Protein AF-A0A965PP61-F1 (afdb_monomer)

Structure (mmCIF, N/CA/C/O backbone):
data_AF-A0A965PP61-F1
#
_entry.id   AF-A0A965PP61-F1
#
loop_
_atom_site.group_PDB
_atom_site.id
_atom_site.type_symbol
_atom_site.label_atom_id
_atom_site.label_alt_id
_atom_site.label_comp_id
_atom_site.label_asym_id
_atom_site.label_entity_id
_atom_site.label_seq_id
_atom_site.pdbx_PDB_ins_code
_atom_site.Cartn_x
_atom_site.Cartn_y
_atom_site.Cartn_z
_atom_site.occupancy
_atom_site.B_iso_or_equiv
_atom_site.auth_seq_id
_atom_site.auth_comp_id
_atom_site.auth_asym_id
_atom_site.auth_atom_id
_atom_site.pdbx_PDB_model_num
ATOM 1 N N . MET A 1 1 ? -17.935 5.849 -0.321 1.00 59.56 1 MET A N 1
ATOM 2 C CA . MET A 1 1 ? -16.500 5.814 0.028 1.00 59.56 1 MET A CA 1
ATOM 3 C C . MET A 1 1 ? -15.840 7.005 -0.618 1.00 59.56 1 MET A C 1
ATOM 5 O O . MET A 1 1 ? -15.965 7.160 -1.830 1.00 59.56 1 MET A O 1
ATOM 9 N N . ALA A 1 2 ? -15.210 7.858 0.179 1.00 64.19 2 ALA A N 1
ATOM 10 C CA . ALA A 1 2 ? -14.412 8.945 -0.355 1.00 64.19 2 ALA A CA 1
ATOM 11 C C . ALA A 1 2 ? -13.007 8.409 -0.664 1.00 64.19 2 ALA A C 1
ATOM 13 O O . ALA A 1 2 ? -12.429 7.673 0.139 1.00 64.19 2 ALA A O 1
ATOM 14 N N . LYS A 1 3 ? -12.492 8.735 -1.854 1.00 70.88 3 LYS A N 1
ATOM 15 C CA . LYS A 1 3 ? -11.130 8.404 -2.281 1.00 70.88 3 LYS A CA 1
ATOM 16 C C . LYS A 1 3 ? -10.305 9.681 -2.298 1.00 70.88 3 LYS A C 1
ATOM 18 O O . LYS A 1 3 ? -10.653 10.634 -2.994 1.00 70.88 3 LYS A O 1
ATOM 23 N N . TYR A 1 4 ? -9.202 9.675 -1.566 1.00 73.19 4 TYR A N 1
ATOM 24 C CA . TYR A 1 4 ? -8.317 10.817 -1.418 1.00 73.19 4 TYR A CA 1
ATOM 25 C C . TYR A 1 4 ? -6.969 10.518 -2.041 1.00 73.19 4 TYR A C 1
ATOM 27 O O . TYR A 1 4 ? -6.217 9.669 -1.567 1.00 73.19 4 TYR A O 1
ATOM 35 N N . LYS A 1 5 ? -6.672 11.249 -3.114 1.00 77.31 5 LYS A N 1
ATOM 36 C CA . LYS A 1 5 ? -5.414 11.134 -3.838 1.00 77.31 5 LYS A CA 1
ATOM 37 C C . LYS A 1 5 ? -4.371 12.057 -3.228 1.00 77.31 5 LYS A C 1
ATOM 39 O O . LYS A 1 5 ? -4.455 13.285 -3.337 1.00 77.31 5 LYS A O 1
ATOM 44 N N . LEU A 1 6 ? -3.380 11.475 -2.566 1.00 71.44 6 LEU A N 1
ATOM 45 C CA . LEU A 1 6 ? -2.364 12.244 -1.856 1.00 71.44 6 LEU A CA 1
ATOM 46 C C . LEU A 1 6 ? -1.162 12.551 -2.741 1.00 71.44 6 LEU A C 1
ATOM 48 O O . LEU A 1 6 ? -0.603 13.647 -2.624 1.00 71.44 6 LEU A O 1
ATOM 52 N N . GLY A 1 7 ? -0.859 11.661 -3.686 1.00 70.25 7 GLY A N 1
ATOM 53 C CA . GLY A 1 7 ? 0.282 11.784 -4.583 1.00 70.25 7 GLY A CA 1
ATOM 54 C C . GLY A 1 7 ? 1.604 11.431 -3.903 1.00 70.25 7 GLY A C 1
ATOM 55 O O . GLY A 1 7 ? 1.665 11.170 -2.703 1.00 70.25 7 GLY A O 1
ATOM 56 N N . LYS A 1 8 ? 2.692 11.469 -4.677 1.00 69.19 8 LYS A N 1
ATOM 57 C CA . LYS A 1 8 ? 4.053 11.146 -4.215 1.00 69.19 8 LYS A CA 1
ATOM 58 C C . LYS A 1 8 ? 4.525 11.971 -3.005 1.00 69.19 8 LYS A C 1
ATOM 60 O O . LYS A 1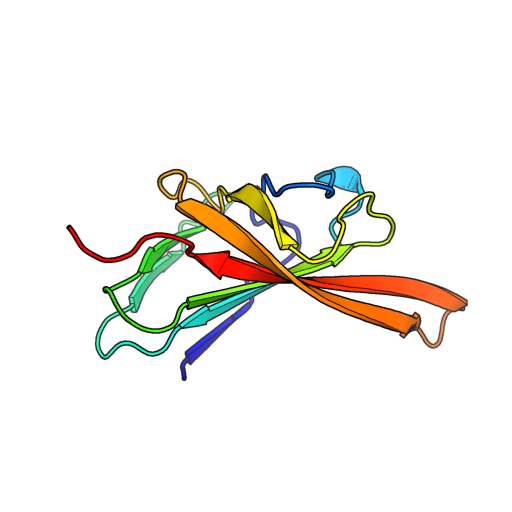 8 ? 5.362 11.503 -2.244 1.00 69.19 8 LYS A O 1
ATOM 65 N N . SER A 1 9 ? 4.008 13.187 -2.829 1.00 64.44 9 SER A N 1
ATOM 66 C CA . SER A 1 9 ? 4.399 14.080 -1.727 1.00 64.44 9 SER A CA 1
ATOM 67 C C . SER A 1 9 ? 3.790 13.698 -0.378 1.00 64.44 9 SER A C 1
ATOM 69 O O . SER A 1 9 ? 4.109 14.324 0.628 1.00 64.44 9 SER A O 1
ATOM 71 N N . ALA A 1 10 ? 2.913 12.694 -0.333 1.00 64.62 10 ALA A N 1
ATOM 72 C CA . ALA A 1 10 ? 2.492 12.100 0.922 1.00 64.62 10 ALA A CA 1
ATOM 73 C C . ALA A 1 10 ? 3.694 11.361 1.512 1.00 64.62 10 ALA A C 1
ATOM 75 O O . ALA A 1 10 ? 4.000 10.248 1.093 1.00 64.62 10 ALA A O 1
ATOM 76 N N . LEU A 1 11 ? 4.413 12.001 2.435 1.00 69.12 11 LEU A N 1
ATOM 77 C CA . LEU A 1 11 ? 5.463 11.364 3.224 1.00 69.12 11 LEU A CA 1
ATOM 78 C C . LEU A 1 11 ? 4.870 10.099 3.860 1.00 69.12 11 LEU A C 1
ATOM 80 O O . LEU A 1 11 ? 4.087 10.189 4.806 1.00 69.12 11 LEU A O 1
ATOM 84 N N . ILE A 1 12 ? 5.172 8.937 3.274 1.00 79.31 12 ILE A N 1
ATOM 85 C CA . ILE A 1 12 ? 4.601 7.651 3.663 1.00 79.31 12 ILE A CA 1
ATOM 86 C C . ILE A 1 12 ? 5.691 6.709 4.152 1.00 79.31 12 ILE A C 1
ATOM 88 O O . ILE A 1 12 ? 6.724 6.527 3.509 1.00 79.31 12 ILE A O 1
ATOM 92 N N . THR A 1 13 ? 5.428 6.081 5.291 1.00 84.19 13 THR A N 1
ATOM 93 C CA . THR A 1 13 ? 6.183 4.929 5.783 1.00 84.19 13 THR A CA 1
ATOM 94 C C . THR A 1 13 ? 5.215 3.766 5.866 1.00 84.19 13 THR A C 1
ATOM 96 O O . THR A 1 13 ? 4.197 3.881 6.538 1.00 84.19 13 THR A O 1
ATOM 99 N N . ALA A 1 14 ? 5.498 2.671 5.166 1.00 85.88 14 ALA A N 1
ATOM 100 C CA . ALA A 1 14 ? 4.643 1.491 5.146 1.00 85.88 14 ALA A CA 1
ATOM 101 C C . ALA A 1 14 ? 5.494 0.214 5.055 1.00 85.88 14 ALA A C 1
ATOM 103 O O . ALA A 1 14 ? 6.585 0.241 4.472 1.00 85.88 14 ALA A O 1
ATOM 104 N N . PRO A 1 15 ? 5.028 -0.920 5.609 1.00 87.88 15 PRO A N 1
ATOM 105 C CA . PRO A 1 15 ? 5.808 -2.144 5.604 1.00 87.88 15 PRO A CA 1
ATOM 106 C C . PRO A 1 15 ? 6.050 -2.617 4.169 1.00 87.88 15 PRO A C 1
ATOM 108 O O . PRO A 1 15 ? 5.122 -2.788 3.376 1.00 87.88 15 PRO A O 1
ATOM 111 N N . GLY A 1 16 ? 7.328 -2.815 3.848 1.00 86.50 16 GLY A N 1
ATOM 112 C CA . GLY A 1 16 ? 7.770 -3.313 2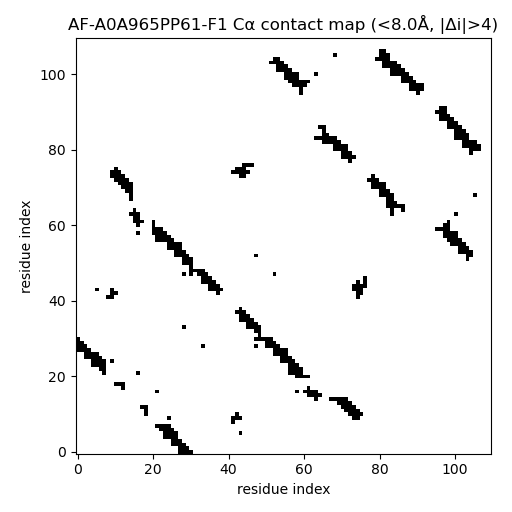.552 1.00 86.50 16 GLY A CA 1
ATOM 113 C C . GLY A 1 16 ? 7.816 -2.279 1.425 1.00 86.50 16 GLY A C 1
ATOM 114 O O . GLY A 1 16 ? 8.002 -2.680 0.278 1.00 86.50 16 GLY A O 1
ATOM 115 N N . VAL A 1 17 ? 7.680 -0.978 1.715 1.00 87.38 17 VAL A N 1
ATOM 116 C CA . VAL A 1 17 ? 7.803 0.103 0.722 1.00 87.38 17 VAL A CA 1
ATOM 117 C C . VAL A 1 17 ? 8.792 1.161 1.201 1.00 87.38 17 VAL A C 1
ATOM 119 O O . VAL A 1 17 ? 8.782 1.565 2.359 1.00 87.38 17 VAL A O 1
ATOM 122 N N . ILE A 1 18 ? 9.643 1.623 0.285 1.00 85.50 18 ILE A N 1
ATOM 123 C CA . ILE A 1 18 ? 10.594 2.717 0.516 1.00 85.50 18 ILE A CA 1
ATOM 124 C C . ILE A 1 18 ? 10.087 3.952 -0.231 1.00 85.50 18 ILE A C 1
ATOM 126 O O . ILE A 1 18 ? 9.682 3.834 -1.389 1.00 85.50 18 ILE A O 1
ATOM 130 N N . LEU A 1 19 ? 10.149 5.124 0.409 1.00 80.62 19 LEU A N 1
ATOM 131 C CA . LEU A 1 19 ? 9.603 6.390 -0.098 1.00 80.62 19 LEU A CA 1
ATOM 132 C C . LEU A 1 19 ? 10.083 6.747 -1.517 1.00 80.62 19 LEU A C 1
ATOM 134 O O . LEU A 1 19 ? 9.282 7.173 -2.344 1.00 80.62 19 LEU A O 1
ATOM 138 N N . ASP A 1 20 ? 11.355 6.499 -1.841 1.00 85.00 20 ASP A N 1
ATOM 139 C CA . ASP A 1 20 ? 11.923 6.795 -3.168 1.00 85.00 20 ASP A CA 1
ATOM 140 C C . ASP A 1 20 ? 11.250 6.026 -4.313 1.00 85.00 20 ASP A C 1
ATOM 142 O O . ASP A 1 20 ? 11.230 6.487 -5.458 1.00 85.00 20 ASP A O 1
ATOM 146 N N . ASN A 1 21 ? 10.670 4.865 -4.002 1.00 84.69 21 ASN A N 1
ATOM 147 C CA . ASN A 1 21 ? 9.969 4.025 -4.965 1.00 84.69 21 ASN A CA 1
ATOM 148 C C . ASN A 1 21 ? 8.482 4.367 -5.078 1.00 84.69 21 ASN A C 1
ATOM 150 O O . ASN A 1 21 ? 7.822 3.835 -5.970 1.00 84.69 21 ASN A O 1
ATOM 154 N N . VAL A 1 22 ? 7.949 5.229 -4.206 1.00 85.19 22 VAL A N 1
ATOM 155 C CA . VAL A 1 22 ? 6.534 5.602 -4.203 1.00 85.19 22 VAL A CA 1
ATOM 156 C C . VAL A 1 22 ? 6.233 6.490 -5.407 1.00 85.19 22 VAL A C 1
ATOM 158 O O . VAL A 1 22 ? 6.872 7.514 -5.662 1.00 85.19 22 VAL A O 1
ATOM 161 N N . VAL A 1 23 ? 5.235 6.064 -6.169 1.00 84.81 23 VAL A N 1
ATOM 162 C CA . VAL A 1 23 ? 4.688 6.762 -7.331 1.00 84.81 23 VAL A CA 1
ATOM 163 C C . VAL A 1 23 ? 3.409 7.492 -6.942 1.00 84.81 23 VAL A C 1
ATOM 165 O O . VAL A 1 23 ? 3.215 8.637 -7.347 1.00 84.81 23 VAL A O 1
ATOM 168 N N . ASP A 1 24 ? 2.552 6.843 -6.155 1.00 84.62 24 ASP A N 1
ATOM 169 C CA . ASP A 1 24 ? 1.259 7.389 -5.754 1.00 84.62 24 ASP A CA 1
ATOM 170 C C . ASP A 1 24 ? 0.814 6.813 -4.409 1.00 84.62 24 ASP A C 1
ATOM 172 O O . ASP A 1 24 ? 1.176 5.686 -4.060 1.00 84.62 24 ASP A O 1
ATOM 176 N N . VAL A 1 25 ? 0.008 7.583 -3.686 1.00 82.50 25 VAL A N 1
ATOM 177 C CA . VAL A 1 25 ? -0.620 7.171 -2.427 1.00 82.50 25 VAL A CA 1
ATOM 178 C C . VAL A 1 25 ? -2.072 7.612 -2.467 1.00 82.50 25 VAL A C 1
ATOM 180 O O . VAL A 1 25 ? -2.360 8.803 -2.620 1.00 82.50 25 VAL A O 1
ATOM 183 N N . ASP A 1 26 ? -2.966 6.649 -2.302 1.00 83.38 26 ASP A N 1
ATOM 184 C CA . ASP A 1 26 ? -4.402 6.859 -2.203 1.00 83.38 26 ASP A CA 1
ATOM 185 C C . ASP A 1 26 ? -4.894 6.355 -0.840 1.00 83.38 26 ASP A C 1
ATOM 187 O O . ASP A 1 26 ? -4.485 5.293 -0.372 1.00 83.38 26 ASP A O 1
ATOM 191 N N . ILE A 1 27 ? -5.803 7.095 -0.210 1.00 79.56 27 ILE A N 1
ATOM 192 C CA . ILE A 1 27 ? -6.537 6.630 0.971 1.00 79.56 27 ILE A CA 1
ATOM 193 C C . ILE A 1 27 ? -8.012 6.548 0.609 1.00 79.56 27 ILE A C 1
ATOM 195 O O . ILE A 1 27 ? -8.604 7.530 0.159 1.00 79.56 27 ILE A O 1
ATOM 199 N N . ASN A 1 28 ? -8.611 5.381 0.816 1.00 78.12 28 ASN A N 1
ATOM 200 C CA . ASN A 1 28 ? -10.049 5.189 0.715 1.00 78.12 28 ASN A CA 1
ATOM 201 C C . ASN A 1 28 ? -10.596 5.034 2.130 1.00 78.12 28 ASN A C 1
ATOM 203 O O . ASN A 1 28 ? -10.183 4.125 2.845 1.00 78.12 28 ASN A O 1
ATOM 207 N N . ALA A 1 29 ? -11.520 5.902 2.520 1.00 70.44 29 ALA A N 1
ATOM 208 C CA . ALA A 1 29 ? -12.197 5.816 3.807 1.00 70.44 29 ALA A CA 1
ATOM 209 C C . ALA A 1 29 ? -13.715 5.823 3.591 1.00 70.44 29 ALA A C 1
ATOM 211 O O . ALA A 1 29 ? -14.250 6.568 2.754 1.00 70.44 29 ALA A O 1
ATOM 212 N N . SER A 1 30 ? -14.428 4.979 4.332 1.00 61.12 30 SER A N 1
ATOM 213 C CA . SER A 1 30 ? -15.871 5.114 4.517 1.00 61.12 30 SER A CA 1
ATOM 214 C C . SER A 1 30 ? -16.140 5.683 5.900 1.00 61.12 30 SER A C 1
ATOM 216 O O . SER A 1 30 ? -16.127 4.955 6.875 1.00 61.12 30 SER A O 1
ATOM 218 N N . GLY A 1 31 ? -16.407 6.976 5.993 1.00 51.53 31 GLY A N 1
ATOM 219 C CA . GLY A 1 31 ? -16.873 7.609 7.220 1.00 51.53 31 GLY A CA 1
ATOM 220 C C . GLY A 1 31 ? -17.614 8.887 6.861 1.00 51.53 31 GLY A C 1
ATOM 221 O O . GLY A 1 31 ? -17.301 9.499 5.838 1.00 51.53 31 GLY A O 1
ATOM 222 N N . ASP A 1 32 ? -18.607 9.255 7.666 1.00 45.16 32 ASP A N 1
ATOM 223 C CA . ASP A 1 32 ? -19.393 10.478 7.461 1.00 45.16 32 ASP A CA 1
ATOM 224 C C . ASP A 1 32 ? -18.563 11.758 7.693 1.00 45.16 32 ASP A C 1
ATOM 226 O O . ASP A 1 32 ? -18.929 12.821 7.198 1.00 45.16 32 ASP A O 1
ATOM 230 N N . GLU A 1 33 ? -17.401 11.658 8.352 1.00 46.41 33 GLU A N 1
ATOM 231 C CA . GLU A 1 33 ? -16.460 12.761 8.566 1.00 46.41 33 GLU A CA 1
ATOM 232 C C . GLU A 1 33 ? -15.014 12.282 8.354 1.00 46.41 33 GLU A C 1
ATOM 234 O O . GLU A 1 33 ? -14.471 11.4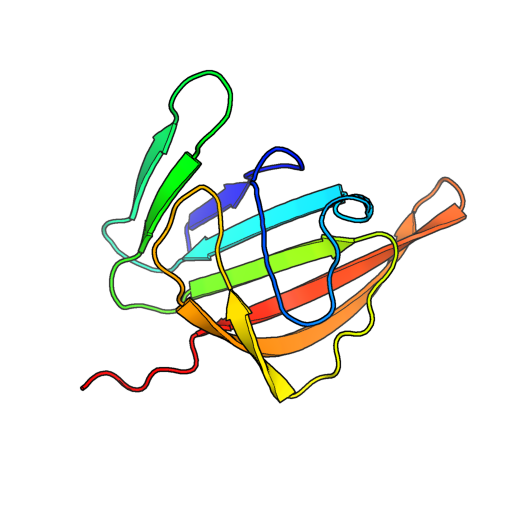99 9.135 1.00 46.41 33 GLU A O 1
ATOM 239 N N . VAL A 1 34 ? -14.382 12.747 7.275 1.00 50.66 34 VAL A N 1
ATOM 240 C CA . VAL A 1 34 ? -12.924 12.704 7.106 1.00 50.66 34 VAL A CA 1
ATOM 241 C C . VAL A 1 34 ? -12.473 14.1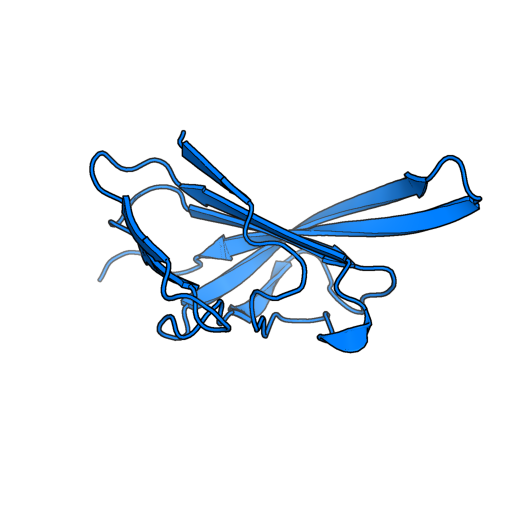51 7.022 1.00 50.66 34 VAL A C 1
ATOM 243 O O . VAL A 1 34 ? -12.777 14.835 6.041 1.00 50.66 34 VAL A O 1
ATOM 246 N N . ASP A 1 35 ? -11.778 14.620 8.056 1.00 49.72 35 ASP A N 1
ATOM 247 C CA . ASP A 1 35 ? -11.210 15.964 8.056 1.00 49.72 35 ASP A CA 1
ATOM 248 C C . ASP A 1 35 ? -9.855 15.927 7.342 1.00 49.72 35 ASP A C 1
ATOM 250 O O . ASP A 1 35 ? -8.930 15.210 7.745 1.00 49.72 35 ASP A O 1
ATOM 254 N N . ILE A 1 36 ? -9.767 16.646 6.223 1.00 49.12 36 ILE A N 1
ATOM 255 C CA . ILE A 1 36 ? -8.560 16.738 5.402 1.00 49.12 36 ILE A CA 1
ATOM 256 C C . ILE A 1 36 ? -8.130 18.183 5.370 1.00 49.12 36 ILE A C 1
ATOM 258 O O . ILE A 1 36 ? -8.669 18.997 4.617 1.00 49.12 36 ILE A O 1
ATOM 262 N N . THR A 1 37 ? -7.085 18.478 6.130 1.00 45.97 37 THR A N 1
ATOM 263 C CA . THR A 1 37 ? -6.431 19.774 6.041 1.00 45.97 37 THR A CA 1
ATOM 264 C C . THR A 1 37 ? -5.259 19.668 5.070 1.00 45.97 37 THR A C 1
ATOM 266 O O . THR A 1 37 ? -4.242 19.031 5.343 1.00 45.97 37 THR A O 1
ATOM 269 N N . VAL A 1 38 ? -5.413 20.278 3.891 1.00 44.88 38 VAL A N 1
ATOM 270 C CA . VAL A 1 38 ? -4.325 20.420 2.915 1.00 44.88 38 VAL A CA 1
ATOM 271 C C . VAL A 1 38 ? -3.574 21.709 3.231 1.00 44.88 38 VAL A C 1
ATOM 273 O O . VAL A 1 38 ? -3.979 22.786 2.797 1.00 44.88 38 VAL A O 1
ATOM 276 N N . PHE A 1 39 ? -2.474 21.609 3.975 1.00 40.00 39 PHE A N 1
ATOM 277 C CA . PHE A 1 39 ? -1.526 22.715 4.064 1.00 40.00 39 PHE A CA 1
ATOM 278 C C . PHE A 1 39 ? -0.654 22.737 2.804 1.00 40.00 39 PHE A C 1
ATOM 280 O O . PHE A 1 39 ? -0.152 21.705 2.351 1.00 40.00 39 PHE A O 1
ATOM 287 N N . GLY A 1 40 ? -0.523 23.921 2.201 1.00 40.56 40 GLY A N 1
ATOM 288 C CA . GLY A 1 40 ? 0.396 24.150 1.089 1.00 40.56 40 GLY A CA 1
ATOM 289 C C . GLY A 1 40 ? 1.814 23.721 1.469 1.00 40.56 40 GLY A C 1
ATOM 290 O O . GLY A 1 40 ? 2.258 24.000 2.577 1.00 40.56 40 GLY A O 1
ATOM 291 N N . ASP A 1 41 ? 2.464 23.007 0.547 1.00 41.00 41 ASP A N 1
ATOM 292 C CA . ASP A 1 41 ? 3.800 22.414 0.647 1.00 41.00 41 ASP A CA 1
ATOM 293 C C . ASP A 1 41 ? 4.140 21.763 2.001 1.00 41.00 41 ASP A C 1
ATOM 295 O O . ASP A 1 41 ? 4.930 22.260 2.800 1.00 41.00 41 ASP A O 1
ATOM 299 N N . THR A 1 42 ? 3.622 20.544 2.181 1.00 48.44 42 THR A N 1
ATOM 300 C CA . THR A 1 42 ? 4.379 19.269 2.349 1.00 48.44 42 THR A CA 1
ATOM 301 C C . THR A 1 42 ? 3.802 18.334 3.419 1.00 48.44 42 THR A C 1
ATOM 303 O O . THR A 1 42 ? 4.325 17.241 3.597 1.00 48.44 42 THR A O 1
ATOM 306 N N . GLU A 1 43 ? 2.692 18.666 4.082 1.00 44.16 43 GLU A N 1
ATOM 307 C CA . GLU A 1 43 ? 2.061 17.745 5.041 1.00 44.16 43 GLU A CA 1
ATOM 308 C C . GLU A 1 43 ? 0.532 17.767 4.897 1.00 44.16 43 GLU A C 1
ATOM 310 O O . GLU A 1 43 ? -0.135 18.766 5.162 1.00 44.16 43 GLU A O 1
ATOM 315 N N . LYS A 1 44 ? -0.026 16.655 4.399 1.00 47.03 44 LYS A N 1
ATOM 316 C CA . LYS A 1 44 ? -1.474 16.419 4.321 1.00 47.03 44 LYS A CA 1
ATOM 317 C C . LYS A 1 44 ? -1.883 15.585 5.529 1.00 47.03 44 LYS A C 1
ATOM 319 O O . LYS A 1 44 ? -1.666 14.376 5.511 1.00 47.03 44 LYS A O 1
ATOM 324 N N . GLN A 1 45 ? -2.492 16.215 6.528 1.00 44.34 45 GLN A N 1
ATOM 325 C CA . GLN A 1 45 ? -3.045 15.505 7.681 1.00 44.34 45 GLN A CA 1
ATOM 326 C C . GLN A 1 45 ? -4.458 15.013 7.362 1.00 44.34 45 GLN A C 1
ATOM 328 O O . GLN A 1 45 ? -5.300 15.775 6.882 1.00 44.34 45 GLN A O 1
ATOM 333 N N . ILE A 1 46 ? -4.697 13.723 7.602 1.00 49.50 46 ILE A N 1
ATOM 334 C CA . ILE A 1 46 ? -5.984 13.063 7.369 1.00 49.50 46 ILE A CA 1
ATOM 335 C C . ILE A 1 46 ? -6.398 12.419 8.685 1.00 49.50 46 ILE A C 1
ATOM 337 O O . ILE A 1 46 ? -5.759 11.479 9.146 1.00 49.50 46 ILE A O 1
ATOM 341 N N . GLY A 1 47 ? -7.447 12.940 9.314 1.00 47.59 47 GLY A N 1
ATOM 342 C CA . GLY A 1 47 ? -8.050 12.315 10.488 1.00 47.59 47 GLY A CA 1
ATOM 343 C C . GLY A 1 47 ? -9.117 11.323 10.042 1.00 47.59 47 GLY A C 1
ATOM 344 O O . GLY A 1 47 ? -10.161 11.737 9.540 1.00 47.59 47 GLY A O 1
ATOM 345 N N . CYS A 1 48 ? -8.871 10.020 10.191 1.00 48.50 48 CYS A N 1
ATOM 346 C CA . CYS A 1 48 ? -9.867 9.006 9.849 1.00 48.50 48 CYS A CA 1
ATOM 347 C C . CYS A 1 48 ? -10.781 8.724 11.048 1.00 48.50 48 CYS A C 1
ATOM 349 O O . CYS A 1 48 ? -10.320 8.220 12.072 1.00 48.50 48 CYS A O 1
ATOM 351 N N . GLY A 1 49 ? -12.083 8.975 10.894 1.00 45.06 49 GLY A N 1
ATOM 352 C CA . GLY A 1 49 ? -13.109 8.355 11.731 1.00 45.06 49 GLY A CA 1
ATOM 353 C C . GLY A 1 49 ? -13.129 6.828 11.553 1.00 45.06 49 GLY A C 1
ATOM 354 O O . GLY A 1 49 ? -12.754 6.307 10.507 1.00 45.06 49 GLY A O 1
ATOM 355 N N . LEU A 1 50 ? -13.561 6.124 12.598 1.00 45.62 50 LEU A N 1
ATOM 356 C CA . LEU A 1 50 ? -13.465 4.682 12.897 1.00 45.62 50 LEU A CA 1
ATOM 357 C C . LEU A 1 50 ? -14.024 3.642 11.881 1.00 45.62 50 LEU A C 1
ATOM 359 O O . LEU A 1 50 ? -14.309 2.520 12.294 1.00 45.62 50 LEU A O 1
ATOM 363 N N . LEU A 1 51 ? -14.187 3.926 10.585 1.00 53.59 51 LEU A N 1
ATOM 364 C CA . LEU A 1 51 ? -14.797 2.987 9.623 1.00 53.59 51 LEU A CA 1
ATOM 365 C C . LEU A 1 51 ? -13.982 2.790 8.328 1.00 53.59 51 LEU A C 1
ATOM 367 O O . LEU A 1 51 ? -13.393 3.728 7.794 1.00 53.59 51 LEU A O 1
ATOM 371 N N . ASP A 1 52 ? -13.961 1.526 7.872 1.00 65.38 52 ASP A N 1
ATOM 372 C CA . ASP A 1 52 ? -13.183 0.907 6.781 1.00 65.38 52 ASP A CA 1
ATOM 373 C C . ASP A 1 52 ? -12.243 1.851 6.013 1.00 65.38 52 ASP A C 1
ATOM 375 O O . ASP A 1 52 ? -12.586 2.440 4.981 1.00 65.38 52 ASP A O 1
ATOM 379 N N . VAL A 1 53 ? -11.013 1.962 6.520 1.00 74.88 53 VAL A N 1
ATOM 380 C CA . VAL A 1 53 ? -9.918 2.668 5.851 1.00 74.88 53 VAL A CA 1
ATOM 381 C C . VAL A 1 53 ? -9.063 1.655 5.104 1.00 74.88 53 VAL A C 1
ATOM 383 O O . VAL A 1 53 ? -8.642 0.643 5.659 1.00 74.88 53 VAL A O 1
ATOM 386 N N . THR A 1 54 ? -8.747 1.945 3.848 1.00 83.81 54 THR A N 1
ATOM 387 C CA . THR A 1 54 ? -7.695 1.252 3.103 1.00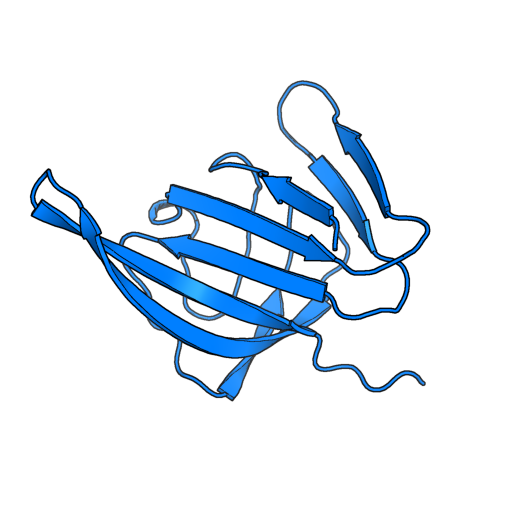 83.81 54 THR A CA 1
ATOM 388 C C . THR A 1 54 ? -6.715 2.267 2.542 1.00 83.81 54 THR A C 1
ATOM 390 O O . THR A 1 54 ? -7.100 3.335 2.066 1.00 83.81 54 THR A O 1
ATOM 393 N N . ILE A 1 55 ? -5.431 1.938 2.612 1.00 86.25 55 ILE A N 1
ATOM 394 C CA . ILE A 1 55 ? -4.340 2.766 2.103 1.00 86.25 55 ILE A CA 1
ATOM 395 C C . ILE A 1 55 ? -3.737 2.008 0.928 1.00 86.25 55 ILE A C 1
ATOM 397 O O . ILE A 1 55 ? -3.263 0.887 1.089 1.00 86.25 55 ILE A O 1
ATOM 401 N N . GLU A 1 56 ? -3.771 2.597 -0.258 1.00 89.56 56 GLU A N 1
ATOM 402 C CA . GLU A 1 56 ? -3.184 2.032 -1.467 1.00 89.56 56 GLU A CA 1
ATOM 403 C C . GLU A 1 56 ? -1.892 2.781 -1.786 1.00 89.56 56 GLU A C 1
ATOM 405 O O . GLU A 1 56 ? -1.890 3.991 -2.012 1.00 89.56 56 GLU A O 1
ATOM 410 N N . VAL A 1 57 ? -0.779 2.055 -1.827 1.00 88.75 57 VAL A N 1
ATOM 411 C CA . VAL A 1 57 ? 0.533 2.615 -2.156 1.00 88.75 57 VAL A CA 1
ATOM 412 C C . VAL A 1 57 ? 0.990 2.025 -3.469 1.00 88.75 57 VAL A C 1
ATOM 414 O O . VAL A 1 57 ? 1.204 0.819 -3.571 1.00 88.75 57 VAL A O 1
ATOM 417 N N . THR A 1 58 ? 1.141 2.873 -4.481 1.00 90.50 58 THR A N 1
ATOM 418 C CA . THR A 1 58 ? 1.716 2.464 -5.760 1.00 90.50 58 THR A CA 1
ATOM 419 C C . THR A 1 58 ? 3.210 2.738 -5.745 1.00 90.50 58 THR A C 1
ATOM 421 O O . THR A 1 58 ? 3.623 3.888 -5.597 1.00 90.50 58 THR A O 1
ATOM 424 N N . ALA A 1 59 ? 4.023 1.700 -5.924 1.00 89.88 59 ALA A N 1
ATOM 425 C CA . ALA A 1 59 ? 5.476 1.782 -5.921 1.00 89.88 59 ALA A CA 1
ATOM 426 C C . ALA A 1 59 ? 6.101 1.034 -7.106 1.00 89.88 59 ALA A C 1
ATOM 428 O O . ALA A 1 59 ? 5.515 0.110 -7.659 1.00 89.88 59 ALA A O 1
ATOM 429 N N . THR A 1 60 ? 7.319 1.400 -7.502 1.00 89.88 60 THR A N 1
ATOM 430 C CA . THR A 1 60 ? 8.079 0.651 -8.525 1.00 89.88 60 THR A CA 1
ATOM 431 C C . THR A 1 60 ? 8.758 -0.605 -8.021 1.00 89.88 60 THR A C 1
ATOM 433 O O . THR A 1 60 ? 9.201 -1.432 -8.813 1.00 89.88 60 THR A O 1
ATOM 436 N N . TYR A 1 61 ? 8.896 -0.719 -6.709 1.00 89.00 61 TYR A N 1
ATOM 437 C CA . TYR A 1 61 ? 9.550 -1.831 -6.049 1.00 89.00 61 TYR A CA 1
ATOM 438 C C . TYR A 1 61 ? 8.987 -1.963 -4.638 1.00 89.00 61 TYR A C 1
ATOM 440 O O . TYR A 1 61 ? 8.716 -0.951 -3.985 1.00 89.00 61 TYR A O 1
ATOM 448 N N . HIS A 1 62 ? 8.841 -3.198 -4.167 1.00 91.00 62 HIS A N 1
ATOM 449 C CA . HIS A 1 62 ? 8.425 -3.499 -2.805 1.00 91.00 62 HIS A CA 1
ATOM 450 C C . HIS A 1 62 ? 9.049 -4.806 -2.316 1.00 91.00 62 HIS A C 1
ATOM 452 O O . HIS A 1 62 ? 9.431 -5.669 -3.101 1.00 91.00 62 HIS A O 1
ATOM 458 N N . THR A 1 63 ? 9.104 -4.955 -0.998 1.00 92.50 63 THR A N 1
ATOM 459 C CA . THR A 1 63 ? 9.384 -6.217 -0.294 1.00 92.50 63 THR A CA 1
ATOM 460 C C . THR A 1 63 ? 8.190 -6.672 0.548 1.00 92.50 63 THR A C 1
ATOM 462 O O . THR A 1 63 ? 8.294 -7.621 1.322 1.00 92.50 63 THR A O 1
ATOM 465 N N . ALA A 1 64 ? 7.049 -5.986 0.401 1.00 90.56 64 ALA A N 1
ATOM 466 C CA . ALA A 1 64 ? 5.816 -6.297 1.111 1.00 90.56 64 ALA A CA 1
ATOM 467 C C . ALA A 1 64 ? 5.331 -7.718 0.793 1.00 90.56 64 ALA A C 1
ATOM 469 O O . ALA A 1 64 ? 5.371 -8.143 -0.362 1.00 90.56 64 ALA A O 1
ATOM 470 N N . THR A 1 65 ? 4.837 -8.423 1.810 1.00 91.50 65 THR A N 1
ATOM 471 C CA . THR A 1 65 ? 4.193 -9.738 1.671 1.00 91.50 65 THR A CA 1
ATOM 472 C C . THR A 1 65 ? 2.753 -9.665 2.167 1.00 91.50 65 THR A C 1
ATOM 474 O O . THR A 1 65 ? 2.463 -8.963 3.132 1.00 91.50 65 THR A O 1
ATOM 477 N N . ARG A 1 66 ? 1.831 -10.400 1.538 1.00 89.81 66 ARG A N 1
ATOM 478 C CA . ARG A 1 66 ? 0.436 -10.469 1.996 1.00 89.81 66 ARG A CA 1
ATOM 479 C C . ARG A 1 66 ? 0.360 -10.981 3.440 1.00 89.81 66 ARG A C 1
ATOM 481 O O . ARG A 1 66 ? 0.994 -11.976 3.776 1.00 89.81 66 ARG A O 1
ATOM 488 N N . GLY A 1 67 ? -0.412 -10.300 4.283 1.00 84.94 67 GLY A N 1
ATOM 489 C CA . GLY A 1 67 ? -0.513 -10.575 5.718 1.00 84.94 67 GLY A CA 1
ATOM 490 C C . GLY A 1 67 ? 0.624 -9.989 6.562 1.00 84.94 67 GLY A C 1
ATOM 491 O O . GLY A 1 67 ? 0.563 -10.079 7.785 1.00 84.94 67 GLY A O 1
ATOM 492 N N . GLN A 1 68 ? 1.637 -9.362 5.951 1.00 88.81 68 GLN A N 1
ATOM 493 C CA . GLN A 1 68 ? 2.656 -8.630 6.695 1.00 88.81 68 GLN A CA 1
ATOM 494 C C . GLN A 1 68 ? 2.003 -7.472 7.445 1.00 88.81 68 GLN A C 1
ATOM 496 O O . GLN A 1 68 ? 1.302 -6.653 6.848 1.00 88.81 68 GLN A O 1
ATOM 501 N N . THR A 1 69 ? 2.262 -7.405 8.745 1.00 87.94 69 THR A N 1
ATOM 502 C CA . THR A 1 69 ? 1.806 -6.325 9.611 1.00 87.94 69 THR A CA 1
ATOM 503 C C . THR A 1 69 ? 2.931 -5.336 9.875 1.00 87.94 69 THR A C 1
ATOM 505 O O . THR A 1 69 ? 4.116 -5.676 9.844 1.00 87.94 69 THR A O 1
ATOM 508 N N .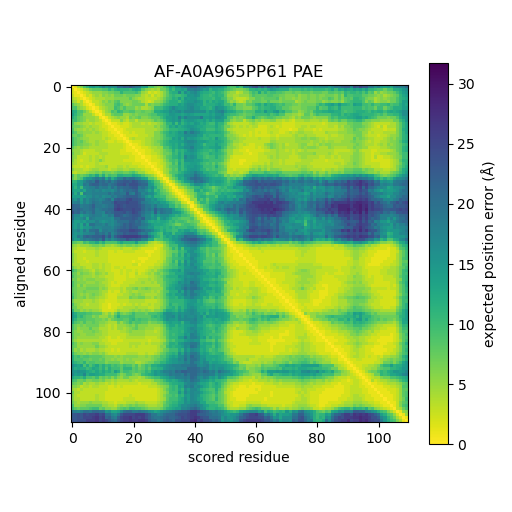 GLY A 1 70 ? 2.563 -4.088 10.122 1.00 86.94 70 GLY A N 1
ATOM 509 C CA . GLY A 1 70 ? 3.508 -3.058 10.517 1.00 86.94 70 GLY A CA 1
ATOM 510 C C . GLY A 1 70 ? 2.845 -1.694 10.660 1.00 86.94 70 GLY A C 1
ATOM 511 O O . GLY A 1 70 ? 1.694 -1.517 10.251 1.00 86.94 70 GLY A O 1
ATOM 512 N N . PRO A 1 71 ? 3.562 -0.728 11.247 1.00 85.62 71 PRO A N 1
ATOM 513 C CA . PRO A 1 71 ? 3.089 0.643 11.321 1.00 85.62 71 PRO A CA 1
ATOM 514 C C . PRO A 1 71 ? 3.035 1.264 9.921 1.00 85.62 71 PRO A C 1
ATOM 516 O O . PRO A 1 71 ? 3.965 1.108 9.124 1.00 85.62 71 PRO A O 1
ATOM 519 N N . VAL A 1 72 ? 1.953 1.986 9.640 1.00 84.75 72 VAL A N 1
ATOM 520 C CA . VAL A 1 72 ? 1.797 2.847 8.471 1.00 84.75 72 VAL A CA 1
ATOM 521 C C . VAL A 1 72 ? 1.602 4.281 8.944 1.00 84.75 72 VAL A C 1
ATOM 523 O O . VAL A 1 72 ? 0.737 4.563 9.770 1.00 84.75 72 VAL A O 1
ATOM 526 N N . VAL A 1 73 ? 2.411 5.185 8.405 1.00 82.62 73 VAL A N 1
ATOM 527 C CA . VAL A 1 73 ? 2.357 6.627 8.668 1.00 82.62 73 VAL A CA 1
ATOM 528 C C . VAL A 1 73 ? 2.159 7.325 7.334 1.00 82.62 73 VAL A C 1
ATOM 530 O O . VAL A 1 73 ? 2.919 7.056 6.404 1.00 82.62 73 VAL A O 1
ATOM 533 N N . VAL A 1 74 ? 1.173 8.217 7.233 1.00 78.75 74 VAL A N 1
ATOM 534 C CA . VAL A 1 74 ? 0.911 9.005 6.020 1.00 78.75 74 VAL A CA 1
ATOM 535 C C . VAL A 1 74 ? 0.777 10.476 6.391 1.00 78.75 74 VAL A C 1
ATOM 537 O O . VAL A 1 74 ? -0.067 10.821 7.205 1.00 78.75 74 VAL A O 1
ATOM 540 N N . GLY A 1 75 ? 1.595 11.356 5.810 1.00 67.69 75 GLY A N 1
ATOM 541 C CA . GLY A 1 75 ? 1.360 12.808 5.850 1.00 67.69 75 GLY A CA 1
ATOM 542 C C . GLY A 1 75 ? 1.263 13.438 7.250 1.00 67.69 75 GLY A C 1
ATOM 543 O O . GLY A 1 75 ? 0.501 14.380 7.440 1.00 67.69 75 GLY A O 1
ATOM 544 N N . GLY A 1 76 ? 2.008 12.922 8.231 1.00 60.38 76 GLY A N 1
ATOM 545 C CA . GLY A 1 76 ? 1.973 13.422 9.613 1.00 60.38 76 GLY A CA 1
ATOM 546 C C . GLY A 1 76 ? 0.824 12.870 10.467 1.00 60.38 76 GLY A C 1
ATOM 547 O O . GLY A 1 76 ? 0.645 13.322 11.593 1.00 60.38 76 GLY A O 1
ATOM 548 N N . MET A 1 77 ? 0.059 11.893 9.963 1.00 67.62 77 MET A N 1
ATOM 549 C CA . MET A 1 77 ? -0.878 11.112 10.776 1.00 67.62 77 MET A CA 1
ATOM 550 C C . MET A 1 77 ? -0.160 10.343 11.889 1.00 67.62 77 MET A C 1
ATOM 552 O O . MET A 1 77 ? 1.006 9.960 11.750 1.00 67.62 77 MET A O 1
ATOM 556 N N . GLU A 1 78 ? -0.893 10.034 12.960 1.00 70.12 78 GLU A N 1
ATOM 557 C CA . GLU A 1 78 ? -0.440 9.039 13.928 1.00 70.12 78 GLU A CA 1
ATOM 558 C C . GLU A 1 78 ? -0.216 7.684 13.244 1.00 70.12 78 GLU A C 1
ATOM 560 O O . GLU A 1 78 ? -0.890 7.318 12.280 1.00 70.12 78 GLU A O 1
ATOM 565 N N . SER A 1 79 ? 0.769 6.936 13.739 1.00 78.88 79 SER A N 1
ATOM 566 C CA . SER A 1 79 ? 1.103 5.618 13.208 1.00 78.88 79 SER A CA 1
ATOM 567 C C . SER A 1 79 ? -0.055 4.641 13.411 1.00 78.88 79 SER A C 1
ATOM 569 O O . SER A 1 79 ? -0.335 4.236 14.538 1.00 78.88 79 SER A O 1
ATOM 571 N N . ILE A 1 80 ? -0.654 4.173 12.317 1.00 78.81 80 ILE A N 1
ATOM 572 C CA . ILE A 1 80 ? -1.716 3.165 12.342 1.00 78.81 80 ILE A CA 1
ATOM 573 C C . ILE A 1 80 ? -1.089 1.787 12.135 1.00 78.81 80 ILE A C 1
ATOM 575 O O . ILE A 1 80 ? -0.310 1.577 11.208 1.00 78.81 80 ILE A O 1
ATOM 579 N N . SER A 1 81 ? -1.425 0.820 12.988 1.00 85.50 81 SER A N 1
ATOM 580 C CA . SER A 1 81 ? -1.046 -0.574 12.734 1.00 85.50 81 SER A CA 1
ATOM 581 C C . SER A 1 81 ? -1.891 -1.122 11.592 1.00 85.50 81 SER A C 1
ATOM 583 O O . SER A 1 81 ? -3.114 -1.147 11.714 1.00 85.50 81 SER A O 1
ATOM 585 N N . CYS A 1 82 ? -1.253 -1.562 10.507 1.00 86.06 82 CYS A N 1
ATOM 586 C CA . CYS A 1 82 ? -1.930 -2.089 9.327 1.00 86.06 82 CYS A CA 1
ATOM 587 C C . CYS A 1 82 ? -1.371 -3.453 8.905 1.00 86.06 82 CYS A C 1
ATOM 589 O O . CYS A 1 82 ? -0.230 -3.801 9.212 1.00 86.06 82 CYS A O 1
ATOM 591 N N . ALA A 1 83 ? -2.164 -4.197 8.136 1.00 87.94 83 ALA A N 1
ATOM 592 C CA . ALA A 1 83 ? -1.773 -5.411 7.434 1.00 87.94 83 ALA A CA 1
ATOM 593 C C . ALA A 1 83 ? -1.855 -5.195 5.925 1.00 87.94 83 ALA A C 1
ATOM 595 O O . ALA A 1 83 ? -2.772 -4.537 5.432 1.00 87.94 83 ALA A O 1
ATOM 596 N N . VAL A 1 84 ? -0.934 -5.813 5.188 1.00 91.19 84 VAL A N 1
ATOM 597 C CA . VAL A 1 84 ? -1.024 -5.929 3.730 1.00 91.19 84 VAL A CA 1
ATOM 598 C C . VAL A 1 84 ? -2.157 -6.892 3.379 1.00 91.19 84 VAL A C 1
ATOM 600 O O . VAL A 1 84 ? -2.052 -8.099 3.610 1.00 91.19 84 VAL A O 1
ATOM 603 N N . LEU A 1 85 ? -3.233 -6.375 2.796 1.00 89.88 85 LEU A N 1
ATOM 604 C CA . LEU A 1 85 ? -4.366 -7.178 2.338 1.00 89.88 85 LEU A CA 1
ATOM 605 C C . LEU A 1 85 ? -4.118 -7.795 0.967 1.00 89.88 85 LEU A C 1
ATOM 607 O O . LEU A 1 85 ? -4.447 -8.965 0.747 1.00 89.88 85 LEU A O 1
ATOM 611 N N . ASP A 1 86 ? -3.564 -6.996 0.058 1.00 92.19 86 ASP A N 1
ATOM 612 C CA . ASP A 1 86 ? -3.404 -7.354 -1.344 1.00 92.19 86 ASP A CA 1
ATOM 613 C C . ASP A 1 86 ? -2.202 -6.643 -1.971 1.00 92.19 86 ASP A C 1
ATOM 615 O O . ASP A 1 86 ? -1.781 -5.575 -1.517 1.00 92.19 86 ASP A O 1
ATOM 619 N N . ILE A 1 87 ? -1.649 -7.259 -3.013 1.00 92.38 87 ILE A N 1
ATOM 620 C CA . ILE A 1 87 ? -0.543 -6.726 -3.808 1.00 92.38 87 ILE A CA 1
ATOM 621 C C . ILE A 1 87 ? -0.880 -6.995 -5.269 1.00 92.38 87 ILE A C 1
ATOM 623 O O . ILE A 1 87 ? -0.918 -8.147 -5.698 1.00 92.38 87 ILE A O 1
ATOM 627 N N . LYS A 1 88 ? -1.110 -5.929 -6.030 1.00 93.31 88 LYS A N 1
ATOM 628 C CA . LYS A 1 88 ? -1.391 -5.999 -7.465 1.00 93.31 88 LYS A CA 1
ATOM 629 C C . LYS A 1 88 ? -0.219 -5.439 -8.239 1.00 93.31 88 LYS A C 1
ATOM 631 O O . LYS A 1 88 ? 0.289 -4.381 -7.886 1.00 93.31 88 LYS A O 1
ATOM 636 N N . ASP A 1 89 ? 0.166 -6.090 -9.322 1.00 92.56 89 ASP A N 1
ATOM 637 C CA . ASP A 1 89 ? 1.127 -5.558 -10.275 1.00 92.56 89 ASP A CA 1
ATOM 638 C C . ASP A 1 89 ? 0.427 -5.093 -11.556 1.00 92.56 89 ASP A C 1
ATOM 640 O O . ASP A 1 89 ? -0.618 -5.599 -11.969 1.00 92.56 89 ASP A O 1
ATOM 644 N N . LYS A 1 90 ? 1.004 -4.078 -12.190 1.00 91.06 90 LYS A N 1
ATOM 645 C CA . LYS A 1 90 ? 0.636 -3.647 -13.533 1.00 91.06 90 LYS A CA 1
ATOM 646 C C . LYS A 1 90 ? 1.882 -3.196 -14.276 1.00 91.06 90 LYS A C 1
ATOM 648 O O . LYS A 1 90 ? 2.786 -2.580 -13.710 1.00 91.06 90 LYS A O 1
ATOM 653 N N . VAL A 1 91 ? 1.899 -3.437 -15.578 1.00 88.25 91 VAL A N 1
ATOM 654 C CA . VAL A 1 91 ? 2.913 -2.870 -16.465 1.00 88.25 91 VAL A CA 1
ATOM 655 C C . VAL A 1 91 ? 2.314 -1.634 -17.116 1.00 88.25 91 VAL A C 1
ATOM 657 O O . VAL A 1 91 ? 1.316 -1.709 -17.832 1.00 88.25 91 VAL A O 1
ATOM 660 N N . SER A 1 92 ? 2.896 -0.472 -16.834 1.00 79.75 92 SER A N 1
ATOM 661 C CA . SER A 1 92 ? 2.483 0.774 -17.476 1.00 79.75 92 SER A CA 1
ATOM 662 C C . SER A 1 92 ? 2.750 0.714 -18.990 1.00 79.75 92 SER A C 1
ATOM 664 O O . SER A 1 92 ? 3.672 0.019 -19.425 1.00 79.75 92 SER A O 1
ATOM 666 N N . PRO A 1 93 ? 2.042 1.509 -19.813 1.00 77.56 93 PRO A N 1
ATOM 667 C CA . PRO A 1 93 ? 2.283 1.575 -21.259 1.00 77.56 93 PRO A CA 1
ATOM 668 C C . PRO A 1 93 ? 3.726 1.940 -21.655 1.00 77.56 93 PRO A C 1
ATOM 670 O O . PRO A 1 93 ? 4.125 1.730 -22.794 1.00 77.56 93 PRO A O 1
ATOM 673 N N . LYS A 1 94 ? 4.518 2.486 -20.720 1.00 80.69 94 LYS A N 1
ATOM 674 C CA . LYS A 1 94 ? 5.941 2.812 -20.899 1.00 80.69 94 LYS A CA 1
ATOM 675 C C . LYS A 1 94 ? 6.887 1.671 -20.484 1.00 80.69 94 LYS A C 1
ATOM 677 O O . LYS A 1 94 ? 8.083 1.901 -20.354 1.00 80.69 94 LYS A O 1
ATOM 682 N N . GLY A 1 95 ? 6.366 0.470 -20.224 1.00 81.75 95 GLY A N 1
ATOM 683 C CA . GLY A 1 95 ? 7.145 -0.704 -19.811 1.00 81.75 95 GLY A CA 1
ATOM 684 C C . GLY A 1 95 ? 7.614 -0.684 -18.352 1.00 81.75 95 GLY A C 1
ATOM 685 O O . GLY A 1 95 ? 8.401 -1.533 -17.948 1.00 81.75 95 GLY A O 1
ATOM 686 N N . ARG A 1 96 ? 7.154 0.276 -17.540 1.00 83.94 96 ARG A N 1
ATOM 687 C CA . ARG A 1 96 ? 7.489 0.347 -16.109 1.00 83.94 96 ARG A CA 1
ATOM 688 C C . ARG A 1 96 ? 6.555 -0.560 -15.314 1.00 83.94 96 ARG A C 1
ATOM 690 O O . ARG A 1 96 ? 5.341 -0.392 -15.430 1.00 83.94 96 ARG A O 1
ATOM 697 N N . HIS A 1 97 ? 7.115 -1.456 -14.506 1.00 87.50 97 HIS A N 1
ATOM 698 C CA . HIS A 1 97 ? 6.360 -2.235 -13.525 1.00 87.50 97 HIS A CA 1
ATOM 699 C C . HIS A 1 97 ? 5.984 -1.344 -12.336 1.00 87.50 97 HIS A C 1
ATOM 701 O O . HIS A 1 97 ? 6.837 -0.664 -11.762 1.00 87.50 97 HIS A O 1
ATOM 707 N N . GLU A 1 98 ? 4.702 -1.330 -11.996 1.00 91.69 98 GLU A N 1
ATOM 708 C CA . GLU A 1 98 ? 4.145 -0.632 -10.842 1.00 91.69 98 GLU A CA 1
ATOM 709 C C . GLU A 1 98 ? 3.367 -1.638 -9.996 1.00 91.69 98 GLU A C 1
ATOM 711 O O . GLU A 1 98 ? 2.595 -2.437 -10.522 1.00 91.69 98 GLU A O 1
ATOM 716 N N . TYR A 1 99 ? 3.562 -1.576 -8.686 1.00 91.75 99 TYR A N 1
ATOM 717 C CA . TYR A 1 99 ? 2.930 -2.441 -7.704 1.00 91.75 99 TYR A CA 1
ATOM 718 C C . TYR A 1 99 ? 2.040 -1.594 -6.811 1.00 91.75 99 TYR A C 1
ATOM 720 O O . TYR A 1 99 ? 2.524 -0.653 -6.189 1.00 91.75 99 TYR A O 1
ATOM 728 N N . THR A 1 100 ? 0.756 -1.913 -6.744 1.00 92.88 100 THR A N 1
ATOM 729 C CA . THR A 1 100 ? -0.196 -1.294 -5.827 1.00 92.88 100 THR A CA 1
ATOM 730 C C . THR A 1 100 ? -0.394 -2.220 -4.637 1.00 92.88 100 THR A C 1
ATOM 732 O O . THR A 1 100 ? -0.906 -3.330 -4.781 1.00 92.88 100 THR A O 1
ATOM 735 N N . ILE A 1 101 ? 0.033 -1.762 -3.465 1.00 92.81 101 ILE A N 1
ATOM 736 C CA . ILE A 1 101 ? -0.052 -2.500 -2.206 1.00 92.81 101 ILE A CA 1
ATOM 737 C C . ILE A 1 101 ? -1.183 -1.896 -1.391 1.00 92.81 101 ILE A C 1
ATOM 739 O O . ILE A 1 101 ? -1.180 -0.695 -1.119 1.00 92.81 101 ILE A O 1
ATOM 743 N N . THR A 1 102 ? -2.144 -2.729 -1.012 1.00 92.31 102 THR A N 1
ATOM 744 C CA . THR A 1 102 ? -3.303 -2.315 -0.224 1.00 92.31 102 THR A CA 1
ATOM 745 C C . THR A 1 102 ? -3.084 -2.697 1.232 1.00 92.31 102 THR A C 1
ATOM 747 O O . THR A 1 102 ? -2.948 -3.876 1.562 1.00 92.31 102 THR A O 1
ATOM 750 N N . TYR A 1 103 ? -3.091 -1.700 2.107 1.00 89.31 103 TYR A N 1
ATOM 751 C CA . TYR A 1 103 ? -3.017 -1.849 3.553 1.00 89.31 103 TYR A CA 1
ATOM 752 C C . TYR A 1 103 ? -4.384 -1.580 4.177 1.00 89.31 103 TYR A C 1
ATOM 754 O O . TYR A 1 103 ? -5.086 -0.663 3.749 1.00 89.31 103 TYR A O 1
ATOM 762 N N . ALA A 1 104 ? -4.735 -2.330 5.216 1.00 85.88 104 ALA A N 1
ATOM 763 C CA . ALA A 1 104 ? -5.880 -2.024 6.068 1.00 85.88 104 ALA A CA 1
ATOM 764 C C . ALA A 1 104 ? -5.472 -2.010 7.544 1.00 85.88 104 ALA A C 1
ATOM 766 O O . ALA A 1 104 ? -4.625 -2.824 7.929 1.00 85.88 104 ALA A O 1
ATOM 767 N N . PRO A 1 105 ? -6.058 -1.126 8.368 1.00 83.44 105 PRO A N 1
ATOM 768 C CA . PRO A 1 105 ? -5.841 -1.106 9.806 1.00 83.44 105 PRO A CA 1
ATOM 769 C C . PRO A 1 105 ? -6.122 -2.471 10.443 1.00 83.44 105 PRO A C 1
ATOM 771 O O . PRO A 1 105 ? -7.087 -3.147 10.096 1.00 83.44 105 PRO A O 1
ATOM 774 N N . THR A 1 106 ? -5.283 -2.875 11.394 1.00 76.31 106 THR A N 1
ATOM 775 C CA . THR A 1 106 ? -5.395 -4.150 12.122 1.00 76.31 106 THR A CA 1
ATOM 776 C C . THR A 1 106 ? -5.965 -3.997 13.526 1.00 76.31 106 THR A C 1
ATOM 778 O O . THR A 1 106 ? -5.999 -4.979 14.263 1.00 76.31 106 THR A O 1
ATOM 781 N N 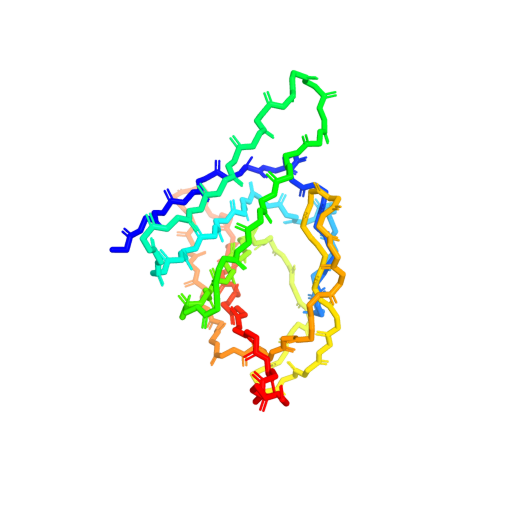. GLN A 1 107 ? -6.387 -2.799 13.939 1.00 61.31 107 GLN A N 1
ATOM 782 C CA . GLN A 1 107 ? -6.961 -2.617 15.270 1.00 61.31 107 GLN A CA 1
ATOM 783 C C . GLN A 1 107 ? -8.463 -2.908 15.282 1.00 61.31 107 GLN A C 1
ATOM 785 O O . GLN A 1 107 ? -9.276 -2.163 14.742 1.00 61.31 107 GLN A O 1
ATOM 790 N N . THR A 1 108 ? -8.807 -3.993 15.974 1.00 45.31 108 THR A N 1
ATOM 791 C CA . THR A 1 108 ? -10.057 -4.138 16.716 1.00 45.31 108 THR A CA 1
ATOM 792 C C . THR A 1 108 ? -10.180 -2.941 17.658 1.00 45.31 108 THR A C 1
ATOM 794 O O . THR A 1 108 ? -9.258 -2.691 18.438 1.00 45.31 108 THR A O 1
ATOM 797 N N . ALA A 1 109 ? -11.286 -2.198 17.574 1.00 33.75 109 ALA A N 1
ATOM 798 C CA . ALA A 1 109 ? -11.625 -1.166 18.549 1.00 33.75 109 ALA A CA 1
ATOM 799 C C . ALA A 1 109 ? -11.451 -1.723 19.975 1.00 33.75 109 ALA A C 1
ATOM 801 O O . ALA A 1 109 ? -11.930 -2.823 20.262 1.00 33.75 109 ALA A O 1
ATOM 802 N N . THR A 1 110 ? -10.720 -1.001 20.827 1.00 32.41 110 THR A N 1
ATOM 803 C CA . THR A 1 110 ? -10.755 -1.228 22.281 1.00 32.41 110 THR A CA 1
ATOM 804 C C . THR A 1 110 ? -11.793 -0.301 22.883 1.00 32.41 110 THR A C 1
ATOM 806 O O . THR A 1 110 ? -11.845 0.862 22.426 1.00 32.41 110 THR A O 1
#

Sequence (110 aa):
MAKYKLGKSALITAPGVILDNVVDVDINASGDEVDITVFGDTEKQIGCGLLDVTIEVTATYHTATRGQTGPVVVGGMESISCAVLDIKDKVSPKGRHEYTITYAPTQTAT

Secondary structure (DSSP, 8-state):
-EEEE--TTS-EEBTTB-GGGEEEEEEEE--S-EEEEE-SSS-EEEEE-SS-EEEEEEES-----TT-EEEEEETT---EEEEEEEEEEEE-TTS-EEEEEEEEE-----

Radius of gyration: 13.53 Å; Cα contacts (8 Å, |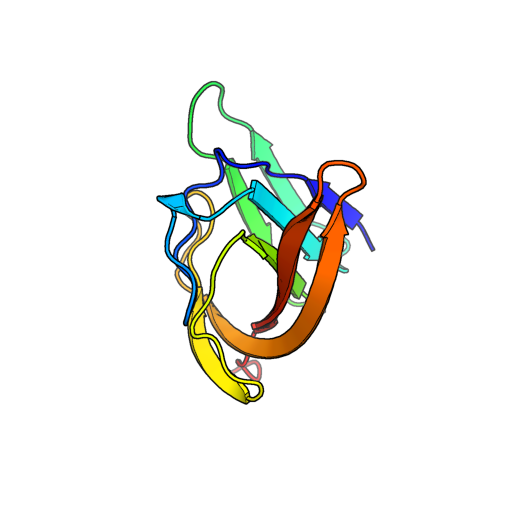Δi|>4): 265; chains: 1; bounding box: 31×35×44 Å

Nearest PDB structures (foldseek):
  8qhs-assembly1_A  TM=5.276E-01  e=4.487E-03  Listeria monocytogenes 10403S
  3d37-assembly1_A  TM=7.227E-01  e=8.675E-02  Neisseria meningitidis MC58
  5ked-assembly1_D  TM=4.836E-01  e=2.721E-01  Klebsiella pneumoniae
  5kec-assembly3_D  TM=5.375E-01  e=8.102E-01  Klebsiella pneumoniae
  6a5n-assembly1_A  TM=2.986E-01  e=3.128E+00  Arabidopsis thaliana

Mean predicted aligned error: 9.06 Å

Solvent-accessible surface area (backbone atoms only — not comparable to full-atom values): 6081 Å² total; per-residue (Å²): 114,54,77,46,81,59,37,57,67,38,56,50,46,41,67,38,50,54,62,91,34,44,62,34,32,37,40,36,36,41,55,100,54,68,55,70,52,77,50,84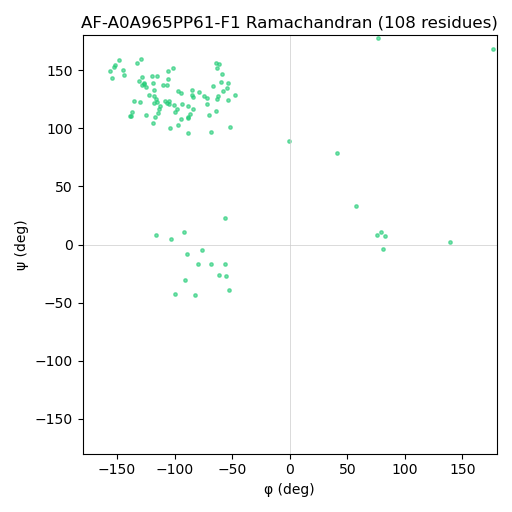,93,66,44,47,38,60,51,77,46,100,36,71,50,35,40,37,39,30,18,62,53,70,73,58,51,77,68,44,67,38,58,33,30,47,13,85,33,75,73,39,51,23,26,28,73,43,78,46,78,47,70,44,99,86,72,46,58,38,34,41,36,33,30,31,70,66,73,74,86,128

pLDDT: mean 74.07, std 17.31, range [32.41, 93.31]

Foldseek 3Di:
DDKDWPALLWPKDDAFDDSVFWGTKIKDADDPDWDWDDDPPGAIDTDGDDGWIKMKTKGLGTPADAQDWDWMDTRNYDTFIWGFHDWDWDQDPVRGIIIITIITGPDDDD